Protein AF-A0A392RHJ4-F1 (afdb_monomer)

Mean predicted aligned error: 15.54 Å

Sequence (127 aa):
MDVYSAADRLQILPRGIKFKRNFKAYTDTKKLFSLVQTPPGYHEIKDKLLKLCAVSHEEFDHPNPLWKNKEFFIQLPFKLNEDINPTKATHPGMSPSDYALAKKECNQLLNQGLIEPTKSEWACQAF

Radius of gyration: 26.52 Å; Cα contacts (8 Å, |Δi|>4): 66; chains: 1; bounding box: 57×58×58 Å

Structure (mmCIF, N/CA/C/O backbone):
data_AF-A0A392RHJ4-F1
#
_entry.id   AF-A0A392RHJ4-F1
#
loop_
_atom_site.group_PDB
_atom_site.id
_atom_site.type_symbol
_atom_site.label_atom_id
_atom_site.label_alt_id
_atom_site.label_comp_id
_atom_site.label_asym_id
_atom_site.label_entity_id
_atom_site.label_seq_id
_atom_site.pdbx_PDB_ins_code
_atom_site.Cartn_x
_atom_site.Cartn_y
_atom_site.Cartn_z
_atom_site.occupancy
_atom_site.B_iso_or_equiv
_atom_site.auth_seq_id
_atom_site.auth_comp_id
_atom_site.auth_asym_id
_atom_site.auth_atom_id
_atom_site.pdbx_PDB_model_num
ATOM 1 N N . MET A 1 1 ? -22.233 44.808 -4.970 1.00 56.84 1 MET A N 1
ATOM 2 C CA . MET A 1 1 ? -23.205 44.181 -4.051 1.00 56.84 1 MET A CA 1
ATOM 3 C C . MET A 1 1 ? -22.470 43.028 -3.387 1.00 56.84 1 MET A C 1
ATOM 5 O O . MET A 1 1 ? -21.835 42.279 -4.118 1.00 56.84 1 MET A O 1
ATOM 9 N N . ASP A 1 2 ? -22.432 42.951 -2.057 1.00 70.56 2 ASP A N 1
ATOM 10 C CA . ASP A 1 2 ? -21.705 41.870 -1.374 1.00 70.56 2 ASP A CA 1
ATOM 11 C C . ASP A 1 2 ? -22.416 40.521 -1.589 1.00 70.56 2 ASP A C 1
ATOM 13 O O . ASP A 1 2 ? -23.644 40.471 -1.697 1.00 70.56 2 ASP A O 1
ATOM 17 N N . VAL A 1 3 ? -21.645 39.432 -1.644 1.00 69.06 3 VAL A N 1
ATOM 18 C CA . VAL A 1 3 ? -22.112 38.050 -1.834 1.00 69.06 3 VAL A CA 1
ATOM 19 C C . VAL A 1 3 ? -23.179 37.692 -0.801 1.00 69.06 3 VAL A C 1
ATOM 21 O O . VAL A 1 3 ? -24.153 37.017 -1.129 1.00 69.06 3 VAL A O 1
ATOM 24 N N . TYR A 1 4 ? -23.054 38.214 0.422 1.00 63.72 4 TYR A N 1
ATOM 25 C CA . TYR A 1 4 ? -24.063 38.055 1.466 1.00 63.72 4 TYR A CA 1
ATOM 26 C C . TYR A 1 4 ? -25.430 38.623 1.066 1.00 63.72 4 TYR A C 1
ATOM 28 O O . TYR A 1 4 ? -26.459 37.995 1.293 1.00 63.72 4 TYR A O 1
ATOM 36 N N . SER A 1 5 ? -25.441 39.800 0.438 1.00 67.81 5 SER A N 1
ATOM 37 C CA . SER A 1 5 ? -26.672 40.477 0.012 1.00 67.81 5 SER A CA 1
ATOM 38 C C . SER A 1 5 ? -27.305 39.807 -1.211 1.00 67.81 5 SER A C 1
ATOM 40 O O . SER A 1 5 ? -28.507 39.923 -1.422 1.00 67.81 5 SER A O 1
ATOM 42 N N . ALA A 1 6 ? -26.496 39.110 -2.015 1.00 75.62 6 ALA A N 1
ATOM 43 C CA . ALA A 1 6 ? -26.948 38.366 -3.189 1.00 75.62 6 ALA A CA 1
ATOM 44 C C . ALA A 1 6 ? -27.519 36.977 -2.841 1.00 75.62 6 ALA A C 1
ATOM 46 O O . ALA A 1 6 ? -28.281 36.403 -3.619 1.00 75.62 6 ALA A O 1
ATOM 47 N N . ALA A 1 7 ? -27.149 36.420 -1.687 1.00 70.94 7 ALA A N 1
ATOM 48 C CA . ALA A 1 7 ? -27.560 35.092 -1.261 1.00 70.94 7 ALA A CA 1
ATOM 49 C C . ALA A 1 7 ? -28.879 35.139 -0.476 1.00 70.94 7 ALA A C 1
ATOM 51 O O . ALA A 1 7 ? -28.924 35.378 0.733 1.00 70.94 7 ALA A O 1
ATOM 52 N N . ASP A 1 8 ? -29.972 34.860 -1.182 1.00 71.75 8 ASP A N 1
ATOM 53 C CA . ASP A 1 8 ? -31.307 34.791 -0.598 1.00 71.75 8 ASP A CA 1
ATOM 54 C C . ASP A 1 8 ?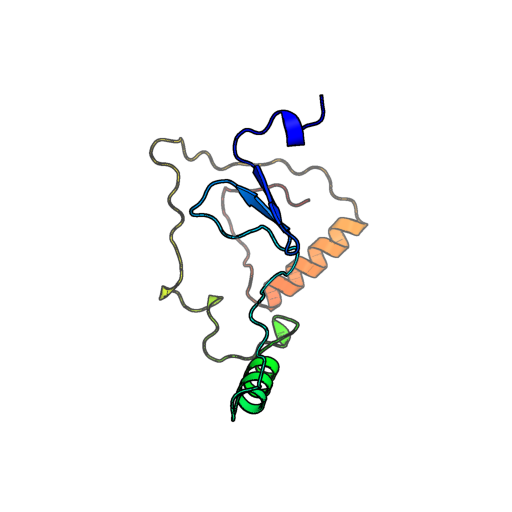 -31.363 33.727 0.523 1.00 71.75 8 ASP A C 1
ATOM 56 O O . ASP A 1 8 ? -30.893 32.600 0.356 1.00 71.75 8 ASP A O 1
ATOM 60 N N . ARG A 1 9 ? -31.984 34.057 1.667 1.00 78.62 9 ARG A N 1
ATOM 61 C CA . ARG A 1 9 ? -32.213 33.153 2.826 1.00 78.62 9 ARG A CA 1
ATOM 62 C C . ARG A 1 9 ? -30.992 32.819 3.701 1.00 78.62 9 ARG A C 1
ATOM 64 O O . ARG A 1 9 ? -31.040 31.820 4.437 1.00 78.62 9 ARG A O 1
ATOM 71 N N . LEU A 1 10 ? -29.939 33.638 3.676 1.00 80.12 10 LEU A N 1
ATOM 72 C CA . LEU A 1 10 ? -28.895 33.622 4.706 1.00 80.12 10 LEU A CA 1
ATOM 73 C C . LEU A 1 10 ? -29.315 34.413 5.955 1.00 80.12 10 LEU A C 1
ATOM 75 O O . LEU A 1 10 ? -29.950 35.459 5.870 1.00 80.12 10 LEU A O 1
ATOM 79 N N . GLN A 1 11 ? -28.960 33.895 7.131 1.00 80.62 11 GLN A N 1
ATOM 80 C CA . GLN A 1 11 ? -29.165 34.535 8.431 1.00 80.62 11 GLN A CA 1
ATOM 81 C C . GLN A 1 11 ? -27.852 34.530 9.215 1.00 80.62 11 GLN A C 1
ATOM 83 O O . GLN A 1 11 ? -27.272 33.466 9.444 1.00 80.62 11 GLN A O 1
ATOM 88 N N . ILE A 1 12 ? -27.401 35.703 9.660 1.00 78.62 12 ILE A N 1
ATOM 89 C CA . ILE A 1 12 ? -26.258 35.833 10.570 1.00 78.62 12 ILE A CA 1
ATOM 90 C C . ILE A 1 12 ? -26.762 35.648 12.004 1.00 78.62 12 ILE A C 1
ATOM 92 O O . ILE A 1 12 ? -27.645 36.372 12.459 1.00 78.62 12 ILE A O 1
ATOM 96 N N . LEU A 1 13 ? -26.209 34.670 12.720 1.00 79.50 13 LEU A N 1
ATOM 97 C CA . LEU A 1 13 ? -26.478 34.422 14.136 1.00 79.50 13 LEU A CA 1
ATOM 98 C C . LEU A 1 13 ? -25.185 34.611 14.948 1.00 79.50 13 LEU A C 1
ATOM 100 O O . LEU A 1 13 ? -24.098 34.419 14.405 1.00 79.50 13 LEU A O 1
ATOM 104 N N . PRO A 1 14 ? -25.263 34.865 16.270 1.00 76.38 14 PRO A N 1
ATOM 105 C CA . PRO A 1 14 ? -24.075 34.982 17.127 1.00 76.38 14 PRO A CA 1
ATOM 106 C C . PRO A 1 14 ? -23.157 33.747 17.120 1.00 76.38 14 PRO A C 1
ATOM 108 O O . PRO A 1 14 ? -21.993 33.834 17.490 1.00 76.38 14 PRO A O 1
ATOM 111 N N . ARG A 1 15 ? -23.684 32.581 16.719 1.00 71.69 15 ARG A N 1
ATOM 112 C CA . ARG A 1 15 ? -22.945 31.313 16.613 1.00 71.69 15 ARG A CA 1
ATOM 113 C C . ARG A 1 15 ? -22.544 30.951 15.177 1.00 71.69 15 ARG A C 1
ATOM 115 O O . ARG A 1 15 ? -22.050 29.852 14.977 1.00 71.69 15 ARG A O 1
ATOM 122 N N . GLY A 1 16 ? -22.771 31.818 14.189 1.00 77.94 16 GLY A N 1
ATOM 123 C CA . GLY A 1 16 ? -22.371 31.589 12.798 1.00 77.94 16 GLY A CA 1
ATOM 124 C C . GLY A 1 16 ? -23.472 31.847 11.769 1.00 77.94 16 GLY A C 1
ATOM 125 O O . GLY A 1 16 ? -24.544 32.358 12.092 1.00 77.94 16 GLY A O 1
ATOM 126 N N . ILE A 1 17 ? -23.211 31.487 10.511 1.00 82.50 17 ILE A N 1
ATOM 127 C CA . ILE A 1 17 ? -24.094 31.788 9.371 1.00 82.50 17 ILE A CA 1
ATOM 128 C C . ILE A 1 17 ? -25.008 30.596 9.083 1.00 82.50 17 ILE A C 1
ATOM 130 O O . ILE A 1 17 ? -24.544 29.469 8.938 1.00 82.50 17 ILE A O 1
ATOM 134 N N . LYS A 1 18 ? -26.316 30.823 8.975 1.00 81.94 18 LYS A N 1
ATOM 135 C CA . LYS A 1 18 ? -27.326 29.792 8.698 1.00 81.94 18 LYS A CA 1
ATOM 136 C C . LYS A 1 18 ? -27.980 30.016 7.332 1.00 81.94 18 LYS A C 1
ATOM 138 O O . LYS A 1 18 ? -28.327 31.142 7.001 1.00 81.94 18 LYS A O 1
ATOM 143 N N . PHE A 1 19 ? -28.223 28.940 6.580 1.00 80.06 19 PHE A N 1
ATOM 144 C CA . PHE A 1 19 ? -28.956 28.968 5.307 1.00 80.06 19 PHE A CA 1
ATOM 145 C C . PHE A 1 19 ? -30.249 28.149 5.403 1.00 80.06 19 PHE A C 1
ATOM 147 O O . PHE A 1 19 ? -30.189 26.940 5.594 1.00 80.06 19 PHE A O 1
ATOM 154 N N . LYS A 1 20 ? -31.423 28.778 5.237 1.00 74.50 20 LYS A N 1
ATOM 155 C CA . LYS A 1 20 ? -32.768 28.168 5.411 1.00 74.50 20 LYS A CA 1
ATOM 156 C C . LYS A 1 20 ? -33.075 27.682 6.844 1.00 74.50 20 LYS A C 1
ATOM 158 O O . LYS A 1 20 ? -32.201 27.365 7.646 1.00 74.50 20 LYS A O 1
ATOM 163 N N . ARG A 1 21 ? -34.370 27.588 7.186 1.00 70.81 21 ARG A N 1
ATOM 164 C CA . ARG A 1 21 ? -34.840 27.250 8.551 1.00 70.81 21 ARG A CA 1
ATOM 165 C C . ARG A 1 21 ? -34.346 25.893 9.072 1.00 70.81 21 ARG A C 1
ATOM 167 O O . ARG A 1 21 ? -34.067 25.800 10.266 1.00 70.81 21 ARG A O 1
ATOM 174 N N . ASN A 1 22 ? -34.189 24.901 8.196 1.00 73.00 22 ASN A N 1
ATOM 175 C CA . ASN A 1 22 ? -33.903 23.512 8.583 1.00 73.00 22 ASN A CA 1
ATOM 176 C C . ASN A 1 22 ? -32.409 23.194 8.754 1.00 73.00 22 ASN A C 1
ATOM 178 O O . ASN A 1 22 ? -32.079 22.108 9.220 1.00 73.00 22 ASN A O 1
ATOM 182 N N . PHE A 1 23 ? -31.502 24.110 8.406 1.00 69.12 23 PHE A N 1
ATOM 183 C CA . PHE A 1 23 ? -30.068 23.886 8.584 1.00 69.12 23 PHE A CA 1
ATOM 184 C C . PHE A 1 23 ? -29.580 24.492 9.901 1.00 69.12 23 PHE A C 1
ATOM 186 O O . PHE A 1 23 ? -30.118 25.484 10.405 1.00 69.12 23 PHE A O 1
ATOM 193 N N . LYS A 1 24 ? -28.547 23.883 10.483 1.00 70.38 24 LYS A N 1
ATOM 194 C CA . LYS A 1 24 ? -27.809 24.474 11.605 1.00 70.38 24 LYS A CA 1
ATOM 195 C C . LYS A 1 24 ? -26.888 25.576 11.073 1.00 70.38 24 LYS A C 1
ATOM 197 O O . LYS A 1 24 ? -26.514 25.554 9.904 1.00 70.38 24 LYS A O 1
ATOM 202 N N . ALA A 1 25 ? -26.557 26.549 11.918 1.00 79.00 25 ALA A N 1
ATOM 203 C CA . ALA A 1 25 ? -25.563 27.556 11.566 1.00 79.00 25 ALA A CA 1
ATOM 204 C C . ALA A 1 25 ? -24.203 26.882 11.331 1.00 79.00 25 ALA A C 1
ATOM 206 O O . ALA A 1 25 ? -23.817 26.001 12.101 1.00 79.00 25 ALA A O 1
ATOM 207 N N . TYR A 1 26 ? -23.502 27.297 10.280 1.00 73.25 26 TYR A N 1
ATOM 208 C CA . TYR A 1 26 ? -22.106 26.963 10.062 1.00 73.25 26 TYR A CA 1
ATOM 209 C C . TYR A 1 26 ? -21.280 27.530 11.216 1.00 73.25 26 TYR A C 1
ATOM 211 O O . TYR A 1 26 ? -21.276 28.738 11.449 1.00 73.25 26 TYR A O 1
ATOM 219 N N . THR A 1 27 ? -20.595 26.647 11.931 1.00 68.00 27 THR A N 1
ATOM 220 C CA . THR A 1 27 ? -19.634 26.973 12.985 1.00 68.00 27 THR A CA 1
ATOM 221 C C . THR A 1 27 ? -18.279 26.432 12.554 1.00 68.00 27 THR A C 1
ATOM 223 O O . THR A 1 27 ? -18.211 25.273 12.150 1.00 68.00 27 THR A O 1
ATOM 226 N N . ASP A 1 28 ? -17.202 27.198 12.724 1.00 66.62 28 ASP A N 1
ATOM 227 C CA . ASP A 1 28 ? -15.825 26.755 12.420 1.00 66.62 28 ASP A CA 1
ATOM 228 C C . ASP A 1 28 ? -15.335 25.601 13.326 1.00 66.62 28 ASP A C 1
ATOM 230 O O . ASP A 1 28 ? -14.259 25.027 13.167 1.00 66.62 28 ASP A O 1
ATOM 234 N N . THR A 1 29 ? -16.150 25.206 14.306 1.00 62.72 29 THR A N 1
ATOM 235 C CA . THR A 1 29 ? -15.861 24.071 15.172 1.00 62.72 29 THR A CA 1
ATOM 236 C C . THR A 1 29 ? -15.963 22.772 14.376 1.00 62.72 29 THR A C 1
ATOM 238 O O . THR A 1 29 ? -17.039 22.187 14.229 1.00 62.72 29 THR A O 1
ATOM 241 N N . LYS A 1 30 ? -14.812 22.275 13.912 1.00 59.81 30 LYS A N 1
ATOM 242 C CA . LYS A 1 30 ? -14.626 20.874 13.528 1.00 59.81 30 LYS A CA 1
ATOM 243 C C . LYS A 1 30 ? -14.977 20.015 14.741 1.00 59.81 30 LYS A C 1
ATOM 245 O O . LYS A 1 30 ? -14.132 19.758 15.592 1.00 59.81 30 LYS A O 1
ATOM 250 N N . LYS A 1 31 ? -16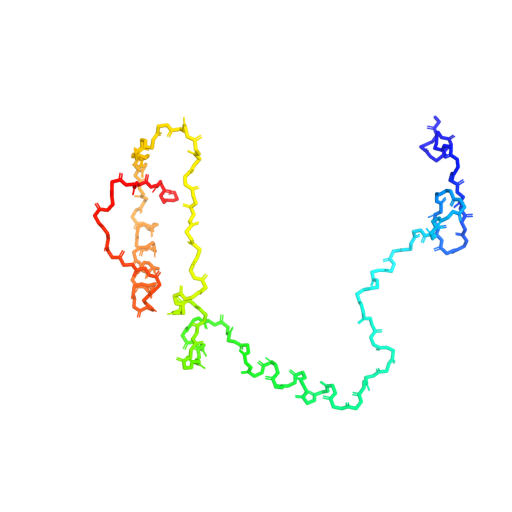.229 19.571 14.859 1.00 55.22 31 LYS A N 1
ATOM 251 C CA . LYS A 1 31 ? -16.613 18.520 15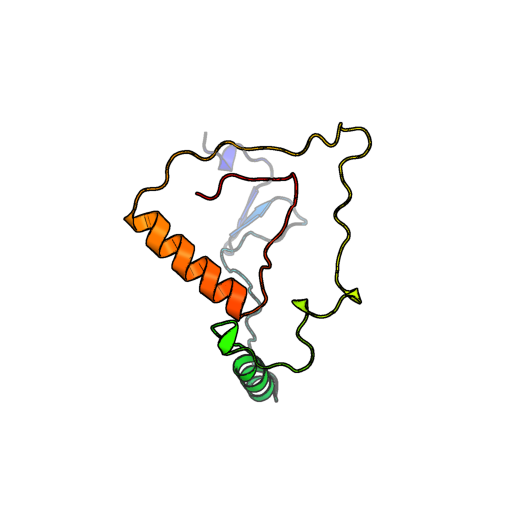.812 1.00 55.22 31 LYS A CA 1
ATOM 252 C C . LYS A 1 31 ? -16.078 17.175 15.317 1.00 55.22 31 LYS A C 1
ATOM 254 O O . LYS A 1 31 ? -16.838 16.260 15.029 1.00 55.22 31 LYS A O 1
ATOM 259 N N . LEU A 1 32 ? -14.757 17.068 15.213 1.00 56.47 32 LEU A N 1
ATOM 260 C CA . LEU A 1 32 ? -14.064 15.795 15.302 1.00 56.47 32 LEU A CA 1
ATOM 261 C C . LEU A 1 32 ? -14.256 15.358 16.749 1.00 56.47 32 LEU A C 1
ATOM 263 O O . LEU A 1 32 ? -13.618 15.919 17.630 1.00 56.47 32 LEU A O 1
ATOM 267 N N . PHE A 1 33 ? -15.258 14.507 16.976 1.00 57.91 33 PHE A N 1
ATOM 268 C CA . PHE A 1 33 ? -15.596 13.808 18.220 1.00 57.91 33 PHE A CA 1
ATOM 269 C C . PHE A 1 33 ? -14.686 14.146 19.414 1.00 57.91 33 PHE A C 1
ATOM 271 O O . PHE A 1 33 ? -13.781 13.394 19.763 1.00 57.91 33 PHE A O 1
ATOM 278 N N . SER A 1 34 ? -14.916 15.302 20.039 1.00 57.53 34 SER A N 1
ATOM 279 C CA . SER A 1 34 ? -14.243 15.648 21.285 1.00 57.53 34 SER A CA 1
ATOM 280 C C . SER A 1 34 ? -14.998 14.935 22.395 1.00 57.53 34 SER A C 1
ATOM 282 O O . SER A 1 34 ? -16.169 15.228 22.652 1.00 57.53 34 SER A O 1
ATOM 284 N N . LEU A 1 35 ? -14.353 13.944 23.003 1.00 65.62 35 LEU A N 1
ATOM 285 C CA . LEU A 1 35 ? -14.859 13.326 24.217 1.00 65.62 35 LEU A CA 1
ATOM 286 C C . LEU A 1 35 ? -14.764 14.376 25.329 1.00 65.62 35 LEU A C 1
ATOM 288 O O . LEU A 1 35 ? -13.672 14.716 25.771 1.00 65.62 35 LEU A O 1
ATOM 292 N N . VAL A 1 36 ? -15.910 14.914 25.756 1.00 71.50 36 VAL A N 1
ATOM 293 C CA . VAL A 1 36 ? -15.987 15.870 26.881 1.00 71.50 36 VAL A CA 1
ATOM 294 C C . VAL A 1 36 ? -15.510 15.205 28.176 1.00 71.50 36 VAL A C 1
ATOM 296 O O . VAL A 1 36 ? -14.946 15.860 29.046 1.00 71.50 36 VAL A O 1
ATOM 299 N N . GLN A 1 37 ? -15.716 13.891 28.283 1.00 74.25 37 GLN A N 1
ATOM 300 C CA . GLN A 1 37 ? -15.180 13.041 29.334 1.00 74.25 37 GLN A CA 1
ATOM 301 C C . GLN A 1 37 ? -14.703 11.737 28.706 1.00 74.25 37 GLN A C 1
ATOM 303 O O . GLN A 1 37 ? -15.407 11.133 27.893 1.00 74.25 37 GLN A O 1
ATOM 308 N N . THR A 1 38 ? -13.498 11.324 29.077 1.00 79.00 38 THR A N 1
ATOM 309 C CA . THR A 1 38 ? -12.903 10.063 28.651 1.00 79.00 38 THR A CA 1
ATOM 310 C C . THR A 1 38 ? -13.649 8.901 29.316 1.00 79.00 38 THR A C 1
ATOM 312 O O . THR A 1 38 ? -13.640 8.825 30.546 1.00 79.00 38 THR A O 1
ATOM 315 N N . PRO A 1 39 ? -14.295 7.996 28.555 1.00 84.12 39 PRO A N 1
ATOM 316 C CA . PRO A 1 39 ? -14.951 6.832 29.138 1.00 84.12 39 PRO A CA 1
ATOM 317 C C . PRO A 1 39 ? -13.954 5.969 29.928 1.00 84.12 39 PRO A C 1
ATOM 319 O O . PRO A 1 39 ? -12.792 5.859 29.515 1.00 84.12 39 PRO A O 1
ATOM 322 N N . PRO A 1 40 ? -14.383 5.308 31.019 1.00 86.12 40 PRO A N 1
ATOM 323 C CA . PRO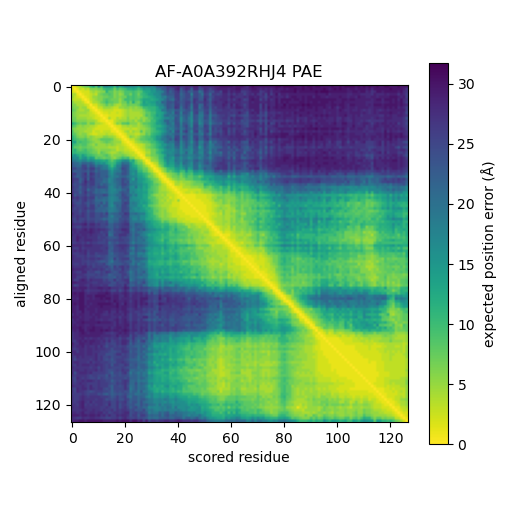 A 1 40 ? -13.570 4.292 31.679 1.00 86.12 40 PRO A CA 1
ATOM 324 C C . PRO A 1 40 ? -13.082 3.247 30.662 1.00 86.12 40 PRO A C 1
ATOM 326 O O . PRO A 1 40 ? -13.857 2.788 29.825 1.00 86.12 40 PRO A O 1
ATOM 329 N N . GLY A 1 41 ? -11.790 2.911 30.690 1.00 86.50 41 GLY A N 1
ATOM 330 C CA . GLY A 1 41 ? -11.168 1.969 29.747 1.00 86.50 41 GLY A CA 1
ATOM 331 C C . GLY A 1 41 ? -10.725 2.564 28.400 1.00 86.50 41 GLY A C 1
ATOM 332 O O . GLY A 1 41 ? -10.050 1.886 27.629 1.00 86.50 41 GLY A O 1
ATOM 333 N N . TYR A 1 42 ? -11.013 3.837 28.102 1.00 88.19 42 TYR A N 1
ATOM 334 C CA . TYR A 1 42 ? -10.548 4.465 26.854 1.00 88.19 42 TYR A CA 1
ATOM 335 C C . TYR A 1 42 ? -9.021 4.490 26.738 1.00 88.19 42 TYR A C 1
ATOM 337 O O . TYR A 1 42 ? -8.487 4.187 25.675 1.00 88.19 42 TYR A O 1
ATOM 345 N N . HIS A 1 43 ? -8.312 4.835 27.819 1.00 88.12 43 HIS A N 1
ATOM 346 C CA . HIS A 1 43 ? -6.847 4.862 27.814 1.00 88.12 43 HIS A CA 1
ATOM 347 C C . HIS A 1 43 ? -6.260 3.473 27.547 1.00 88.12 43 HIS A C 1
ATOM 349 O O . HIS A 1 43 ? -5.357 3.343 26.733 1.00 88.12 43 HIS A O 1
ATOM 355 N N . GLU A 1 44 ? -6.850 2.427 28.124 1.00 92.69 44 GLU A N 1
ATOM 356 C CA . GLU A 1 44 ? -6.430 1.043 27.894 1.00 92.69 44 GLU A CA 1
ATOM 357 C C . GLU A 1 44 ? -6.631 0.617 26.436 1.00 92.69 44 GLU A C 1
ATOM 359 O O . GLU A 1 44 ? -5.767 -0.035 25.852 1.00 92.69 44 GLU A O 1
ATOM 364 N N . ILE A 1 45 ? -7.763 0.993 25.828 1.00 88.50 45 ILE A N 1
ATOM 365 C CA . ILE A 1 45 ? 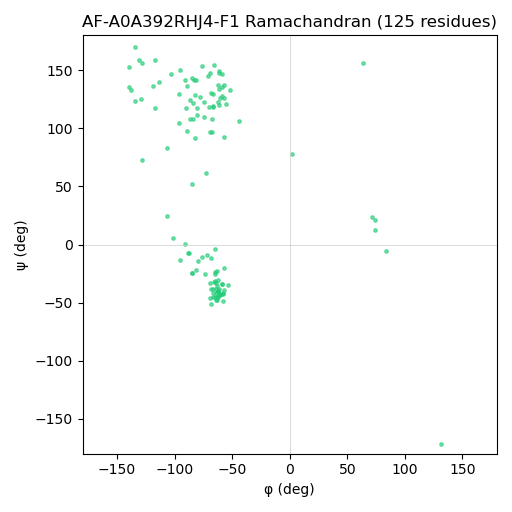-8.039 0.724 24.411 1.00 88.50 45 ILE A CA 1
ATOM 366 C C . ILE A 1 45 ? -7.071 1.512 23.528 1.00 88.50 45 ILE A C 1
ATOM 368 O O . ILE A 1 45 ? -6.497 0.950 22.599 1.00 88.50 45 ILE A O 1
ATOM 372 N N . LYS A 1 46 ? -6.856 2.796 23.831 1.00 88.50 46 LYS A N 1
ATOM 373 C CA . LYS A 1 46 ? -5.916 3.654 23.108 1.00 88.50 46 LYS A CA 1
ATOM 374 C C . LYS A 1 46 ? -4.509 3.061 23.137 1.00 88.50 46 LYS A C 1
ATOM 376 O O . LYS A 1 46 ? -3.892 2.934 22.085 1.00 88.50 46 LYS A O 1
ATOM 381 N N . ASP A 1 47 ? -4.031 2.652 24.305 1.00 90.38 47 ASP A N 1
ATOM 382 C CA . ASP A 1 47 ? -2.695 2.082 24.464 1.00 90.38 47 ASP A CA 1
ATOM 383 C C . ASP A 1 47 ? -2.566 0.736 23.744 1.00 90.38 47 ASP A C 1
ATOM 385 O O . ASP A 1 47 ? -1.539 0.466 23.124 1.00 90.38 47 ASP A O 1
ATOM 389 N N . LYS A 1 48 ? -3.614 -0.100 23.762 1.00 88.38 48 LYS A N 1
ATOM 390 C CA . LYS A 1 48 ? -3.653 -1.341 22.970 1.00 88.38 48 LYS A CA 1
ATOM 391 C C . LYS A 1 48 ? -3.578 -1.058 21.469 1.00 88.38 48 LYS A C 1
ATOM 393 O O . LYS A 1 48 ? -2.804 -1.712 20.785 1.00 88.38 48 LYS A O 1
ATOM 398 N N . LEU A 1 49 ? -4.336 -0.086 20.962 1.00 84.75 49 LEU A N 1
ATOM 399 C CA . LEU A 1 49 ? -4.327 0.276 19.540 1.00 84.75 49 LEU A CA 1
ATOM 400 C C . LEU A 1 49 ? -2.987 0.877 19.105 1.00 84.75 49 LEU A C 1
ATOM 402 O O . LEU A 1 49 ? -2.476 0.521 18.048 1.00 84.75 49 LEU A O 1
ATOM 406 N N . LEU A 1 50 ? -2.394 1.745 19.927 1.00 85.56 50 LEU A N 1
ATOM 407 C CA . LEU A 1 50 ? -1.086 2.335 19.640 1.00 85.56 50 LEU A CA 1
ATOM 408 C C . LEU A 1 50 ? 0.025 1.282 19.591 1.00 85.56 50 LEU A C 1
ATOM 410 O O . LEU A 1 50 ? 0.900 1.382 18.742 1.00 85.56 50 LEU A O 1
ATOM 414 N N . LYS A 1 51 ? -0.034 0.243 20.435 1.00 83.38 51 LYS A N 1
ATOM 415 C CA . LYS A 1 51 ? 0.914 -0.886 20.385 1.00 83.38 51 LYS A CA 1
ATOM 416 C C . LYS A 1 51 ? 0.824 -1.711 19.100 1.00 83.38 51 LYS A C 1
ATOM 418 O O . LYS A 1 51 ? 1.785 -2.386 18.762 1.00 83.38 51 LYS A O 1
ATOM 423 N N . LEU A 1 52 ? -0.320 -1.686 18.416 1.00 79.00 52 LEU A N 1
ATOM 424 C CA . LEU A 1 52 ? -0.529 -2.390 17.147 1.00 79.00 52 LEU A CA 1
ATOM 425 C C . LEU A 1 52 ? -0.133 -1.546 15.925 1.00 79.00 52 LEU A C 1
ATOM 427 O O . LEU A 1 52 ? -0.159 -2.048 14.804 1.00 79.00 52 LEU A O 1
ATOM 431 N N . CYS A 1 53 ? 0.192 -0.264 16.113 1.00 80.44 53 CYS A N 1
ATOM 432 C CA . CYS A 1 53 ? 0.592 0.617 15.023 1.00 80.44 53 CYS A CA 1
ATOM 433 C C . CYS A 1 53 ? 2.086 0.436 14.741 1.00 80.44 53 CYS A C 1
ATOM 435 O O . CYS A 1 53 ? 2.920 0.893 15.518 1.00 80.44 53 CYS A O 1
ATOM 437 N N . ALA A 1 54 ? 2.414 -0.204 13.622 1.00 81.81 54 ALA A N 1
ATOM 438 C CA . ALA A 1 54 ? 3.782 -0.275 13.118 1.00 81.81 54 ALA A CA 1
ATOM 439 C C . ALA A 1 54 ? 4.112 0.963 12.273 1.00 81.81 54 ALA A C 1
ATOM 441 O O . ALA A 1 54 ? 3.248 1.460 11.543 1.00 81.81 54 ALA A O 1
ATOM 442 N N . VAL A 1 55 ? 5.349 1.459 12.360 1.00 81.56 55 VAL A N 1
ATOM 443 C CA . VAL A 1 55 ? 5.800 2.608 11.555 1.00 81.56 55 VAL A CA 1
ATOM 444 C C . VAL A 1 55 ? 6.284 2.153 10.175 1.00 81.56 55 VAL A C 1
ATOM 446 O O . VAL A 1 55 ? 6.209 2.919 9.214 1.00 81.56 55 VAL A O 1
ATOM 449 N N . SER A 1 56 ? 6.712 0.893 10.046 1.00 78.38 56 SER A N 1
ATOM 450 C CA . SER A 1 56 ? 7.103 0.275 8.778 1.00 78.38 56 SER A CA 1
ATOM 451 C C . SER A 1 56 ? 6.521 -1.130 8.602 1.00 78.38 56 SER A C 1
ATOM 453 O O . SER A 1 56 ? 5.959 -1.721 9.524 1.00 78.38 56 SER A O 1
ATOM 455 N N . HIS A 1 57 ? 6.666 -1.678 7.393 1.00 76.44 57 HIS A N 1
ATOM 456 C CA . HIS A 1 57 ? 6.283 -3.059 7.107 1.00 76.44 57 HIS A CA 1
ATOM 457 C C . HIS A 1 57 ? 7.148 -4.071 7.870 1.00 76.44 57 HIS A C 1
ATOM 459 O O . HIS A 1 57 ? 6.646 -5.126 8.239 1.00 76.44 57 HIS A O 1
ATOM 465 N N . GLU A 1 58 ? 8.427 -3.758 8.125 1.00 78.50 58 GLU A N 1
ATOM 466 C CA . GLU A 1 58 ? 9.310 -4.640 8.902 1.00 78.50 58 GLU A CA 1
ATOM 467 C C . GLU A 1 58 ? 8.918 -4.704 10.381 1.00 78.50 58 GLU A C 1
ATOM 469 O O . GLU A 1 58 ? 9.084 -5.741 11.016 1.00 78.50 58 GLU A O 1
ATOM 474 N N . GLU A 1 59 ? 8.395 -3.605 10.927 1.00 82.88 59 GLU A N 1
ATOM 475 C CA . GLU A 1 59 ? 7.924 -3.533 12.313 1.00 82.88 59 GLU A CA 1
ATOM 476 C C . GLU A 1 59 ? 6.528 -4.145 12.500 1.00 82.88 59 GLU A C 1
ATOM 478 O O . GLU A 1 59 ? 6.105 -4.394 13.631 1.00 82.88 59 GLU A O 1
ATOM 483 N N . PHE A 1 60 ? 5.794 -4.384 11.408 1.00 81.69 60 PHE A N 1
ATOM 484 C CA . PHE A 1 60 ? 4.466 -4.981 11.465 1.00 81.69 60 PHE A CA 1
ATOM 485 C C . PHE A 1 60 ? 4.553 -6.506 11.562 1.00 81.69 60 PHE A C 1
ATOM 487 O O . PHE A 1 60 ? 4.554 -7.220 10.558 1.00 81.69 60 PHE A O 1
ATOM 494 N N . ASP A 1 61 ? 4.566 -7.009 12.793 1.00 76.69 61 ASP A N 1
ATOM 495 C CA . ASP A 1 61 ? 4.481 -8.439 13.073 1.00 76.69 61 ASP A CA 1
ATOM 496 C C . ASP A 1 61 ? 3.032 -8.850 13.379 1.00 76.69 61 ASP A C 1
ATOM 498 O O . ASP A 1 61 ? 2.481 -8.566 14.446 1.00 76.69 61 ASP A O 1
ATOM 502 N N . HIS A 1 62 ? 2.379 -9.500 12.414 1.00 79.69 62 HIS A N 1
ATOM 503 C CA . HIS A 1 62 ? 1.055 -10.091 12.595 1.00 79.69 62 HIS A CA 1
ATOM 504 C C . HIS A 1 62 ? 0.996 -11.451 11.888 1.00 79.69 62 HIS A C 1
ATOM 506 O O . HIS A 1 62 ? 1.410 -11.544 10.730 1.00 79.69 62 HIS A O 1
ATOM 512 N N . PRO A 1 63 ? 0.428 -12.504 12.512 1.00 81.38 63 PRO A N 1
ATOM 513 C CA . PRO A 1 63 ? 0.409 -13.848 11.927 1.00 81.38 63 PRO A CA 1
ATOM 514 C C . PRO A 1 63 ? -0.414 -13.923 10.634 1.00 81.38 63 PRO A C 1
ATOM 516 O O . PRO A 1 63 ? -0.092 -14.691 9.733 1.00 81.38 63 PRO A O 1
ATOM 519 N N . ASN A 1 64 ? -1.461 -13.098 10.528 1.00 80.19 64 ASN A N 1
ATOM 520 C CA . ASN A 1 64 ? -2.383 -13.063 9.390 1.00 80.19 64 ASN A CA 1
ATOM 521 C C . ASN A 1 64 ? -2.532 -11.628 8.869 1.00 80.19 64 ASN A C 1
ATOM 523 O O . ASN A 1 64 ? -3.534 -10.975 9.168 1.00 80.19 64 ASN A O 1
ATOM 527 N N . PRO A 1 65 ? -1.525 -11.062 8.191 1.00 80.75 65 PRO A N 1
ATOM 528 C CA . PRO A 1 65 ? -1.641 -9.712 7.666 1.00 80.75 65 PRO A CA 1
ATOM 529 C C . PRO A 1 65 ? -2.628 -9.691 6.491 1.00 80.75 65 PRO A C 1
ATOM 531 O O . PRO A 1 65 ? -2.696 -10.638 5.703 1.00 80.75 65 PRO A O 1
ATOM 534 N N . LEU A 1 66 ? -3.381 -8.596 6.352 1.00 82.38 66 LEU A N 1
ATOM 535 C CA . LEU A 1 66 ? -4.471 -8.494 5.374 1.00 82.38 66 LEU A CA 1
ATOM 536 C C . LEU A 1 66 ? -3.996 -8.751 3.933 1.00 82.38 66 LEU A C 1
ATOM 538 O O . LEU A 1 66 ? -4.665 -9.454 3.185 1.00 82.38 66 LEU A O 1
ATOM 542 N N . TRP A 1 67 ? -2.807 -8.259 3.568 1.00 81.88 67 TRP A N 1
ATOM 543 C CA . TRP A 1 67 ? -2.224 -8.423 2.228 1.00 81.88 67 TRP A CA 1
ATOM 544 C C . TRP A 1 67 ? -1.806 -9.860 1.884 1.00 81.88 67 TRP A C 1
ATOM 546 O O . TRP A 1 67 ? -1.532 -10.143 0.722 1.00 81.88 67 TRP A O 1
ATOM 556 N N . LYS A 1 68 ? -1.769 -10.785 2.854 1.00 82.69 68 LYS A N 1
ATOM 557 C CA . LYS A 1 68 ? -1.558 -12.220 2.593 1.00 82.69 68 LYS A CA 1
ATOM 558 C C . LYS A 1 68 ? -2.870 -13.003 2.496 1.00 82.69 68 LYS A C 1
ATOM 560 O O . LYS A 1 68 ? -2.854 -14.151 2.050 1.00 82.69 68 LYS A O 1
ATOM 56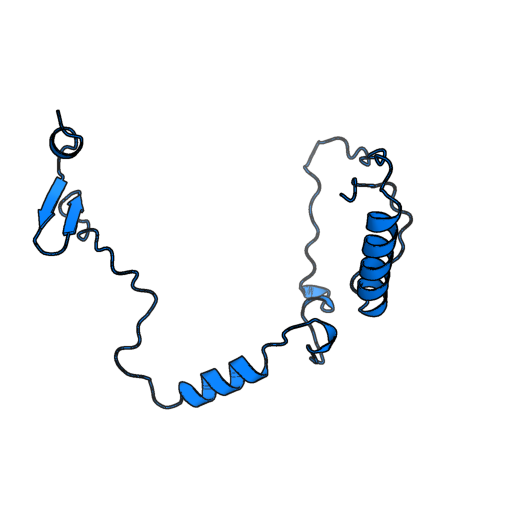5 N N . ASN A 1 69 ? -4.000 -12.420 2.904 1.00 87.06 69 ASN A N 1
ATOM 566 C CA . ASN A 1 69 ? -5.284 -13.106 2.875 1.00 87.06 69 ASN A CA 1
ATOM 567 C C . ASN A 1 69 ? -5.962 -12.958 1.501 1.00 87.06 69 ASN A C 1
ATOM 569 O O . ASN A 1 69 ? -6.497 -11.904 1.156 1.00 87.06 69 ASN A O 1
ATOM 573 N N . LYS A 1 70 ? -5.989 -14.065 0.753 1.00 87.38 70 LYS A N 1
ATOM 574 C CA . LYS A 1 70 ? -6.587 -14.157 -0.585 1.00 87.38 70 LYS A CA 1
ATOM 575 C C . LYS A 1 70 ? -8.096 -13.901 -0.607 1.00 87.38 70 LYS A C 1
ATOM 577 O O . LYS A 1 70 ? -8.606 -13.512 -1.649 1.00 87.38 70 LYS A O 1
ATOM 582 N N . GLU A 1 71 ? -8.809 -14.083 0.504 1.00 88.81 71 GLU A N 1
ATOM 583 C CA . GLU A 1 71 ? -10.252 -13.796 0.583 1.00 88.81 71 GLU A CA 1
ATOM 584 C C . GLU A 1 71 ? -10.560 -12.304 0.411 1.00 88.81 71 GLU A C 1
ATOM 586 O O . GLU A 1 71 ? -11.644 -11.941 -0.036 1.00 88.81 71 GLU A O 1
ATOM 591 N N . PHE A 1 72 ? -9.594 -11.436 0.729 1.00 85.81 72 PHE A N 1
ATOM 592 C CA . PHE A 1 72 ? -9.709 -9.990 0.543 1.00 85.81 72 PHE A CA 1
ATOM 593 C C . PHE A 1 72 ? -9.187 -9.515 -0.816 1.00 85.81 72 PHE A C 1
ATOM 595 O O . PHE A 1 72 ? -9.207 -8.314 -1.092 1.00 85.81 72 PHE A O 1
ATOM 602 N N . PHE A 1 73 ? -8.703 -10.418 -1.674 1.00 87.19 73 PHE A N 1
ATOM 603 C CA . PHE A 1 73 ? -8.203 -10.028 -2.985 1.00 87.19 73 PHE A CA 1
ATOM 604 C C . PHE A 1 73 ? -9.388 -9.697 -3.885 1.00 87.19 73 PHE A C 1
ATOM 606 O O . PHE A 1 73 ? -10.267 -10.523 -4.122 1.00 87.19 73 PHE A O 1
ATOM 613 N N . ILE A 1 74 ? -9.393 -8.477 -4.411 1.00 84.19 74 ILE A N 1
ATOM 614 C CA . ILE A 1 74 ? -10.369 -8.067 -5.412 1.00 84.19 74 ILE A CA 1
ATOM 615 C C . ILE A 1 74 ? -9.835 -8.395 -6.803 1.00 84.19 74 ILE A C 1
ATOM 617 O O . ILE A 1 74 ? -8.672 -8.147 -7.118 1.00 84.19 74 ILE A O 1
ATOM 621 N N . GLN A 1 75 ? -10.699 -8.932 -7.657 1.00 82.81 75 GLN A N 1
ATOM 622 C CA . GLN A 1 75 ? -10.428 -8.954 -9.087 1.00 82.81 75 GLN A CA 1
ATOM 623 C C . GLN A 1 75 ? -10.783 -7.578 -9.627 1.00 82.81 75 GLN A C 1
ATOM 625 O O . GLN A 1 75 ? -11.934 -7.158 -9.529 1.00 82.81 75 GLN A O 1
ATOM 630 N N . LEU A 1 76 ? -9.798 -6.863 -10.163 1.00 78.94 76 LEU A N 1
ATOM 631 C CA . LEU A 1 76 ? -10.055 -5.619 -10.876 1.00 78.94 76 LEU A CA 1
ATOM 632 C C . LEU A 1 76 ? -10.657 -5.985 -12.241 1.00 78.94 76 LEU A C 1
ATOM 634 O O . LEU A 1 76 ? -9.941 -6.559 -13.065 1.00 78.94 76 LEU A O 1
ATOM 638 N N . PRO A 1 77 ? -11.954 -5.718 -12.497 1.00 76.69 77 PRO A N 1
ATOM 639 C CA . PRO A 1 77 ? -12.510 -5.975 -13.812 1.00 76.69 77 PRO A CA 1
ATOM 640 C C . PRO A 1 77 ? -11.890 -4.986 -14.799 1.00 76.69 77 PRO A C 1
ATOM 642 O O . PRO A 1 77 ? -11.887 -3.775 -14.564 1.00 76.69 77 PRO A O 1
ATOM 645 N N . PHE A 1 78 ? -11.390 -5.489 -15.926 1.00 72.25 78 PHE A N 1
ATOM 646 C CA . PHE A 1 78 ? -11.145 -4.623 -17.073 1.00 72.25 78 PHE A CA 1
ATOM 647 C C . PHE A 1 78 ? -12.476 -4.016 -17.518 1.00 72.25 78 PHE A C 1
ATOM 649 O O . PHE A 1 78 ? -13.540 -4.622 -17.349 1.00 72.25 78 PHE A O 1
ATOM 656 N N . LYS A 1 79 ? -12.431 -2.805 -18.075 1.00 69.75 79 LYS A N 1
ATOM 657 C CA . LYS A 1 79 ? -13.633 -2.196 -18.637 1.00 69.75 79 LYS A CA 1
ATOM 658 C C . LYS A 1 79 ? -14.221 -3.127 -19.696 1.00 69.75 79 LYS A C 1
ATOM 660 O O . LYS A 1 79 ? -13.538 -3.547 -20.627 1.00 69.75 79 LYS A O 1
ATOM 665 N N . LEU A 1 80 ? -15.500 -3.442 -19.532 1.00 53.50 80 LEU A N 1
ATOM 666 C CA . LEU A 1 80 ? -16.248 -4.263 -20.471 1.00 53.50 80 LEU A CA 1
ATOM 667 C C . LEU A 1 80 ? -16.263 -3.564 -21.843 1.00 53.50 80 LEU A C 1
ATOM 669 O O . LEU A 1 80 ? -16.688 -2.413 -21.929 1.00 53.50 80 LEU A O 1
ATOM 673 N N . ASN A 1 81 ? -15.843 -4.270 -22.896 1.00 57.53 81 ASN A N 1
ATOM 674 C CA . ASN A 1 81 ? -15.808 -3.810 -24.296 1.00 57.53 81 ASN A CA 1
ATOM 675 C C . ASN A 1 81 ? -14.703 -2.806 -24.682 1.00 57.53 81 ASN A C 1
ATOM 677 O O . ASN A 1 81 ? -14.770 -2.248 -25.776 1.00 57.53 81 ASN A O 1
ATOM 681 N N . GLU A 1 82 ? -13.687 -2.577 -23.847 1.00 65.50 82 GLU A N 1
ATOM 682 C CA . GLU A 1 82 ? -12.446 -1.938 -24.311 1.00 65.50 82 GLU A CA 1
ATOM 683 C C . GLU A 1 82 ? -11.449 -3.011 -24.763 1.00 65.50 82 GLU A C 1
ATOM 685 O O . GLU A 1 82 ? -11.362 -4.081 -24.161 1.00 65.50 82 GLU A O 1
ATOM 690 N N . ASP A 1 83 ? -10.717 -2.734 -25.842 1.00 64.75 83 ASP A N 1
ATOM 691 C CA . ASP A 1 83 ? -9.642 -3.609 -26.297 1.00 64.75 83 ASP A CA 1
ATOM 692 C C . ASP A 1 83 ? -8.521 -3.602 -25.250 1.00 64.75 83 ASP A C 1
ATOM 694 O O . ASP A 1 83 ? -7.946 -2.555 -24.936 1.00 64.75 83 ASP A O 1
ATOM 698 N N . ILE A 1 84 ? -8.228 -4.769 -24.678 1.00 66.94 84 ILE A N 1
ATOM 699 C CA . ILE A 1 84 ? -7.274 -4.949 -23.575 1.00 66.94 84 ILE A CA 1
ATOM 700 C C . ILE A 1 84 ? -5.854 -5.080 -24.168 1.00 66.94 84 ILE A C 1
ATOM 702 O O . ILE A 1 84 ? -5.108 -6.016 -23.903 1.00 66.94 84 ILE A O 1
ATOM 706 N N . ASN A 1 85 ? -5.505 -4.104 -25.007 1.00 69.44 85 ASN A N 1
ATOM 707 C CA . ASN A 1 85 ? -4.160 -3.685 -25.391 1.00 69.44 85 ASN A CA 1
ATOM 708 C C . ASN A 1 85 ? -3.205 -3.589 -24.187 1.00 69.44 85 ASN A C 1
ATOM 710 O O . ASN A 1 85 ? -3.373 -2.604 -23.467 1.00 69.44 85 ASN A O 1
ATOM 714 N N . PRO A 1 86 ? -2.214 -4.476 -23.920 1.00 68.75 86 PRO A N 1
ATOM 715 C CA . PRO A 1 86 ? -1.226 -4.180 -22.893 1.00 68.75 86 PRO A CA 1
ATOM 716 C C . PRO A 1 86 ? -0.554 -2.843 -23.190 1.00 68.75 86 PRO A C 1
ATOM 718 O O . PRO A 1 86 ? 0.045 -2.654 -24.252 1.00 68.75 86 PRO A O 1
ATOM 721 N N . THR A 1 87 ? -0.653 -1.901 -22.255 1.00 73.06 87 THR A N 1
ATOM 722 C CA . THR A 1 87 ? 0.102 -0.656 -22.359 1.00 73.06 87 THR A CA 1
ATOM 723 C C . THR A 1 87 ? 1.581 -0.996 -22.221 1.00 73.06 87 THR A C 1
ATOM 725 O O . THR A 1 87 ? 2.012 -1.503 -21.186 1.00 73.06 87 THR A O 1
ATOM 728 N N . LYS A 1 88 ? 2.358 -0.713 -23.270 1.00 72.75 88 LYS A N 1
ATOM 729 C CA . LYS A 1 88 ? 3.823 -0.779 -23.261 1.00 72.75 88 LYS A CA 1
ATOM 730 C C . LYS A 1 88 ? 4.367 0.641 -23.264 1.00 72.75 88 LYS A C 1
ATOM 732 O O . LYS A 1 88 ? 4.666 1.201 -24.317 1.00 72.75 88 LYS A O 1
ATOM 737 N N . ALA A 1 89 ? 4.436 1.254 -22.086 1.00 71.69 89 ALA A N 1
ATOM 738 C CA . ALA A 1 89 ? 5.093 2.546 -21.958 1.00 71.69 89 ALA A CA 1
ATOM 739 C C . ALA A 1 89 ? 6.597 2.377 -22.232 1.00 71.69 89 ALA A C 1
ATOM 741 O O . ALA A 1 89 ? 7.245 1.492 -21.677 1.00 71.69 89 ALA A O 1
ATOM 742 N N . THR A 1 90 ? 7.154 3.215 -23.107 1.00 68.94 90 THR A N 1
ATOM 743 C CA . THR A 1 90 ? 8.610 3.285 -23.292 1.00 68.94 90 THR A CA 1
ATOM 744 C C . THR A 1 90 ? 9.177 4.172 -22.191 1.00 68.94 90 THR A C 1
ATOM 746 O O . THR A 1 90 ? 8.677 5.275 -21.981 1.00 68.94 90 THR A O 1
ATOM 749 N N . HIS A 1 91 ? 10.188 3.698 -21.467 1.00 66.75 91 HIS A N 1
ATOM 750 C CA . HIS A 1 91 ? 10.739 4.438 -20.335 1.00 66.75 91 HIS A CA 1
ATOM 751 C C . HIS A 1 91 ? 11.657 5.570 -20.821 1.00 66.75 91 HIS A C 1
ATOM 753 O O . HIS A 1 91 ? 12.590 5.291 -21.583 1.00 66.75 91 HIS A O 1
ATOM 759 N N . PRO A 1 92 ? 11.455 6.829 -20.388 1.00 73.06 92 PRO A N 1
ATOM 760 C CA . PRO A 1 92 ? 12.510 7.824 -20.493 1.00 73.06 92 PRO A CA 1
ATOM 761 C C . PRO A 1 92 ? 13.714 7.355 -19.667 1.00 73.06 92 PRO A C 1
ATOM 763 O O . PRO A 1 92 ? 13.570 6.654 -18.665 1.00 73.06 92 PRO A O 1
ATOM 766 N N . GLY A 1 93 ? 14.920 7.694 -20.121 1.00 77.38 93 GLY A N 1
ATOM 767 C CA . GLY A 1 93 ? 16.138 7.316 -19.412 1.00 77.38 93 GLY A CA 1
ATOM 768 C C . GLY A 1 93 ? 16.133 7.868 -17.986 1.00 77.38 93 GLY A C 1
ATOM 769 O O . GLY A 1 93 ? 15.946 9.064 -17.784 1.00 77.38 93 GLY A O 1
ATOM 770 N N . MET A 1 94 ? 16.359 6.993 -17.009 1.00 85.81 94 MET A N 1
ATOM 771 C CA . MET A 1 94 ? 16.521 7.363 -15.606 1.00 85.81 94 MET A CA 1
ATOM 772 C C . MET A 1 94 ? 17.968 7.804 -15.354 1.00 85.81 94 MET A C 1
ATOM 774 O O . MET A 1 94 ? 18.904 7.219 -15.909 1.00 85.81 94 MET A O 1
ATOM 778 N N . SER A 1 95 ? 18.175 8.828 -14.522 1.00 90.50 95 SER A N 1
ATOM 779 C CA . SER A 1 95 ? 19.532 9.240 -14.151 1.00 90.50 95 SER A CA 1
ATOM 780 C C . SER A 1 95 ? 20.234 8.136 -13.334 1.00 90.50 95 SER A C 1
ATOM 782 O O . SER A 1 95 ? 19.563 7.343 -12.667 1.00 90.50 95 SER A O 1
ATOM 784 N N . PRO A 1 96 ? 21.580 8.059 -13.327 1.00 91.50 96 PRO A N 1
ATOM 785 C CA . PRO A 1 96 ? 22.286 7.047 -12.539 1.00 91.50 96 PRO A CA 1
ATOM 786 C C . PRO A 1 96 ? 21.985 7.105 -11.033 1.00 91.50 96 PRO A C 1
ATOM 788 O O . PRO A 1 96 ? 21.945 6.062 -10.379 1.00 91.50 96 PRO A O 1
ATOM 791 N N . SER A 1 97 ? 21.766 8.305 -10.482 1.00 92.38 97 SER A N 1
ATOM 792 C CA . SER A 1 97 ? 21.407 8.494 -9.072 1.00 92.38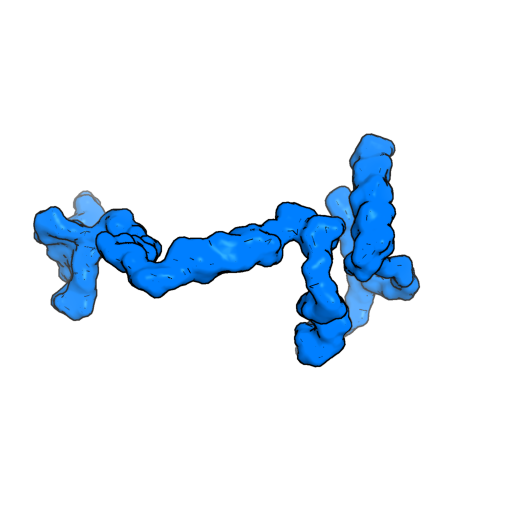 97 SER A CA 1
ATOM 793 C C . SER A 1 97 ? 20.006 7.975 -8.768 1.00 92.38 97 SER A C 1
ATOM 795 O O . SER A 1 97 ? 19.831 7.233 -7.801 1.00 92.38 97 SER A O 1
ATOM 797 N N . ASP A 1 98 ? 19.034 8.301 -9.620 1.00 89.88 98 ASP A N 1
ATOM 798 C CA . ASP A 1 98 ? 17.647 7.872 -9.428 1.00 89.88 98 ASP A CA 1
ATOM 799 C C . ASP A 1 98 ? 17.527 6.360 -9.613 1.00 89.88 98 ASP A C 1
ATOM 801 O O . ASP A 1 98 ? 16.864 5.686 -8.829 1.00 89.88 98 ASP A O 1
ATOM 805 N N . TYR A 1 99 ? 18.269 5.797 -10.570 1.00 89.69 99 TYR A N 1
ATOM 806 C CA . TYR A 1 99 ? 18.333 4.354 -10.780 1.00 89.69 99 TYR A CA 1
ATOM 807 C C . TYR A 1 99 ? 18.882 3.613 -9.561 1.00 89.69 99 TYR A C 1
ATOM 809 O O . TYR A 1 99 ? 18.341 2.579 -9.165 1.00 89.69 99 TYR A O 1
ATOM 817 N 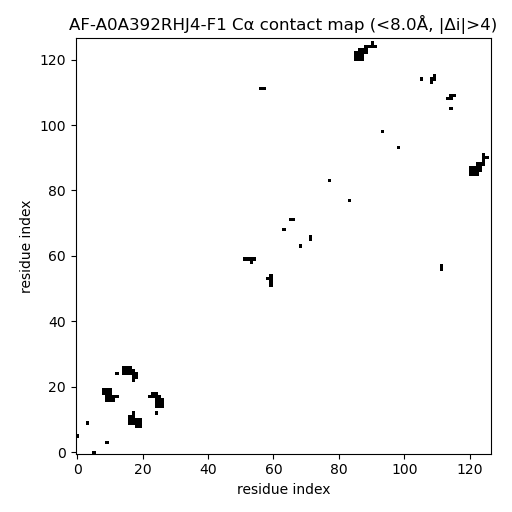N . ALA A 1 100 ? 19.941 4.133 -8.935 1.00 93.00 100 ALA A N 1
ATOM 818 C CA . ALA A 1 100 ? 20.490 3.532 -7.725 1.00 93.00 100 ALA A CA 1
ATOM 819 C C . ALA A 1 100 ? 19.473 3.543 -6.569 1.00 93.00 100 ALA A C 1
ATOM 821 O O . ALA A 1 100 ? 19.358 2.544 -5.852 1.00 93.00 100 ALA A O 1
ATOM 822 N N . LEU A 1 101 ? 18.717 4.636 -6.415 1.00 91.88 101 LEU A N 1
ATOM 823 C CA . LEU A 1 101 ? 17.677 4.758 -5.394 1.00 91.88 101 LEU A CA 1
ATOM 824 C C . LEU A 1 101 ? 16.498 3.817 -5.674 1.00 91.88 101 LEU A C 1
ATOM 826 O O . LEU A 1 101 ? 16.163 2.998 -4.819 1.00 91.88 101 LEU A O 1
ATOM 830 N N . ALA A 1 102 ? 15.951 3.848 -6.890 1.00 91.44 102 ALA A N 1
ATOM 831 C CA . ALA A 1 102 ? 14.849 2.986 -7.308 1.00 91.44 102 ALA A CA 1
ATOM 832 C C . ALA A 1 102 ? 15.207 1.501 -7.157 1.00 91.44 102 ALA A C 1
ATOM 834 O O . ALA A 1 102 ? 14.413 0.708 -6.653 1.00 91.44 102 ALA A O 1
ATOM 835 N N . LYS A 1 103 ? 16.438 1.115 -7.519 1.00 92.81 103 LYS A N 1
ATOM 836 C CA . LYS A 1 103 ? 16.930 -0.254 -7.333 1.00 92.81 103 LYS A CA 1
ATOM 837 C C . LYS A 1 103 ? 16.982 -0.649 -5.857 1.00 92.81 103 LYS A C 1
ATOM 839 O O . LYS A 1 103 ? 16.635 -1.780 -5.519 1.00 92.81 103 LYS A O 1
ATOM 844 N N . LYS A 1 104 ? 17.418 0.255 -4.974 1.00 94.44 104 LYS A N 1
ATOM 845 C CA . LYS A 1 104 ? 17.446 0.008 -3.527 1.00 94.44 104 LYS A CA 1
ATOM 846 C C . LYS A 1 104 ? 16.035 -0.209 -2.978 1.00 94.44 104 LYS A C 1
ATOM 848 O O . LYS A 1 104 ? 15.826 -1.194 -2.275 1.00 94.44 104 LYS A O 1
ATOM 853 N N . GLU A 1 105 ? 15.088 0.653 -3.335 1.00 92.50 105 GLU A N 1
ATOM 854 C CA . GLU A 1 105 ? 13.690 0.541 -2.900 1.00 92.50 105 GLU A CA 1
ATOM 855 C C . GLU A 1 105 ? 13.031 -0.737 -3.430 1.00 92.50 105 GLU A C 1
ATOM 857 O O . GLU A 1 105 ? 12.435 -1.488 -2.660 1.00 92.50 105 GLU A O 1
ATOM 862 N N . CYS A 1 106 ? 13.224 -1.066 -4.712 1.00 93.19 106 CYS A N 1
ATOM 863 C CA . CYS A 1 106 ? 12.718 -2.313 -5.291 1.00 93.19 106 CYS A CA 1
ATOM 864 C C . CYS A 1 106 ? 13.252 -3.545 -4.548 1.00 93.19 106 CYS A C 1
ATOM 866 O O . CYS A 1 106 ? 12.493 -4.466 -4.261 1.00 93.19 106 CYS A O 1
ATOM 868 N N . ASN A 1 107 ? 14.539 -3.561 -4.188 1.00 94.31 107 ASN A N 1
ATOM 869 C CA . ASN A 1 107 ? 15.112 -4.664 -3.415 1.00 94.31 107 ASN A CA 1
ATOM 870 C C . ASN A 1 107 ? 14.498 -4.772 -2.012 1.00 94.31 107 ASN A C 1
ATOM 872 O O . ASN A 1 107 ? 14.282 -5.881 -1.529 1.00 94.31 107 ASN A O 1
ATOM 876 N N . GLN A 1 108 ? 14.205 -3.647 -1.353 1.00 92.00 108 GLN A N 1
ATOM 877 C CA . GLN A 1 108 ? 13.529 -3.654 -0.051 1.00 92.00 108 GLN A CA 1
ATOM 878 C C . GLN A 1 108 ? 12.116 -4.236 -0.168 1.00 92.00 108 GLN A C 1
ATOM 880 O O . GLN A 1 108 ? 11.773 -5.146 0.583 1.00 92.00 108 GLN A O 1
ATOM 885 N N . LEU A 1 109 ? 11.337 -3.789 -1.157 1.00 90.69 109 LEU A N 1
ATOM 886 C CA . LEU A 1 109 ? 9.989 -4.306 -1.415 1.00 90.69 109 LEU A CA 1
ATOM 887 C C . LEU A 1 109 ? 9.997 -5.801 -1.770 1.00 90.69 109 LEU A C 1
ATOM 889 O O . LEU A 1 109 ? 9.122 -6.545 -1.325 1.00 90.69 109 LEU A O 1
ATOM 893 N N . LEU A 1 110 ? 10.996 -6.252 -2.536 1.00 92.12 110 LEU A N 1
ATOM 894 C CA . LEU A 1 110 ? 11.177 -7.663 -2.879 1.00 92.12 110 LEU A CA 1
ATOM 895 C C . LEU A 1 110 ? 11.484 -8.503 -1.632 1.00 92.12 110 LEU A C 1
ATOM 897 O O . LEU A 1 110 ? 10.870 -9.547 -1.432 1.00 92.12 110 LEU A O 1
ATOM 901 N N . ASN A 1 111 ? 12.380 -8.030 -0.760 1.00 90.12 111 ASN A N 1
ATOM 902 C CA . ASN A 1 111 ? 12.709 -8.708 0.498 1.00 90.12 111 ASN A CA 1
ATOM 903 C C . ASN A 1 111 ? 11.509 -8.783 1.455 1.00 90.12 111 ASN A C 1
ATOM 905 O O . ASN A 1 111 ? 11.366 -9.762 2.184 1.00 90.12 111 ASN A O 1
ATOM 909 N N . GLN A 1 112 ? 10.638 -7.771 1.439 1.00 84.44 112 GLN A N 1
ATOM 910 C CA . GLN A 1 112 ? 9.381 -7.756 2.196 1.00 84.44 112 GLN A CA 1
ATOM 911 C C . GLN A 1 112 ? 8.286 -8.638 1.558 1.00 84.44 112 GLN A C 1
ATOM 913 O O . GLN A 1 112 ? 7.253 -8.883 2.181 1.00 84.44 112 GLN A O 1
ATOM 918 N N . GLY A 1 113 ? 8.488 -9.129 0.329 1.00 86.25 113 GLY A N 1
ATOM 919 C CA . GLY A 1 113 ? 7.503 -9.923 -0.408 1.00 86.25 113 GLY A CA 1
ATOM 920 C C . GLY A 1 113 ? 6.297 -9.115 -0.898 1.00 86.25 113 GLY A C 1
ATOM 921 O O . GLY A 1 113 ? 5.226 -9.683 -1.099 1.00 86.25 113 GLY A O 1
ATOM 922 N N . LEU A 1 114 ? 6.450 -7.796 -1.054 1.00 85.38 114 LEU A N 1
ATOM 923 C CA . LEU A 1 114 ? 5.404 -6.896 -1.555 1.00 85.38 114 LEU A CA 1
ATOM 924 C C . LEU A 1 114 ? 5.347 -6.838 -3.084 1.00 85.38 114 LEU A C 1
ATOM 926 O O . LEU A 1 114 ? 4.306 -6.505 -3.648 1.00 85.38 114 LEU A O 1
ATOM 930 N N . ILE A 1 115 ? 6.462 -7.146 -3.747 1.00 91.00 115 ILE A N 1
ATOM 931 C CA . ILE A 1 115 ? 6.560 -7.242 -5.204 1.00 91.00 115 ILE A CA 1
ATOM 932 C C . ILE A 1 115 ? 7.252 -8.542 -5.597 1.00 91.00 115 ILE A C 1
ATOM 934 O O . ILE A 1 115 ? 8.009 -9.117 -4.816 1.00 91.00 115 ILE A O 1
ATOM 938 N N . GLU A 1 116 ? 7.036 -8.969 -6.837 1.00 92.00 116 GLU A N 1
ATOM 939 C CA . GLU A 1 116 ? 7.695 -10.131 -7.423 1.00 92.00 116 GLU A CA 1
ATOM 940 C C . GLU A 1 116 ? 8.092 -9.859 -8.882 1.00 92.00 116 GLU A C 1
ATOM 942 O O . GLU A 1 116 ? 7.451 -9.050 -9.562 1.00 92.00 116 GLU A O 1
ATOM 947 N N . PRO A 1 117 ? 9.145 -10.516 -9.396 1.00 92.69 117 PRO A N 1
ATOM 948 C CA . PRO A 1 117 ? 9.463 -10.465 -10.815 1.00 92.69 117 PRO A CA 1
ATOM 949 C C . PRO A 1 117 ? 8.311 -11.038 -11.644 1.00 92.69 117 PRO A C 1
ATOM 951 O O . PRO A 1 117 ? 7.820 -12.132 -11.372 1.00 92.69 117 PRO A O 1
ATOM 954 N N . THR A 1 118 ? 7.924 -10.334 -12.705 1.00 89.88 118 THR A N 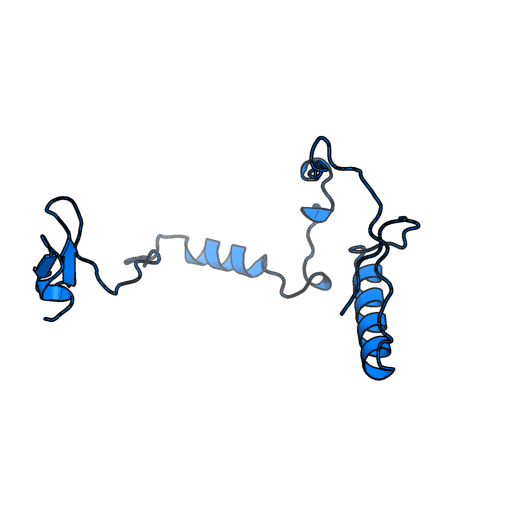1
ATOM 955 C CA . THR A 1 118 ? 6.846 -10.757 -13.603 1.00 89.88 118 THR A CA 1
ATOM 956 C C . THR A 1 118 ? 7.295 -10.743 -15.060 1.00 89.88 118 THR A C 1
ATOM 958 O O . THR A 1 118 ? 8.227 -10.035 -15.436 1.00 89.88 118 THR A O 1
ATOM 961 N N . LYS A 1 119 ? 6.615 -11.539 -15.889 1.00 88.38 119 LYS A N 1
ATOM 962 C CA . LYS A 1 119 ? 6.728 -11.528 -17.358 1.00 88.38 119 LYS A CA 1
ATOM 963 C C . LYS A 1 119 ? 5.492 -10.894 -18.004 1.00 88.38 119 LYS A C 1
ATOM 965 O O . LYS A 1 119 ? 5.128 -11.250 -19.118 1.00 88.38 119 LYS A O 1
ATOM 970 N N . SER A 1 120 ? 4.794 -10.036 -17.261 1.00 83.75 120 SER A N 1
ATOM 971 C CA . SER A 1 120 ? 3.614 -9.332 -17.752 1.00 83.75 120 SER A CA 1
ATOM 972 C C . SER A 1 120 ? 3.949 -8.520 -19.003 1.00 83.75 120 SER A C 1
ATOM 974 O O . SER A 1 120 ? 4.955 -7.818 -19.043 1.00 83.75 120 SER A O 1
ATOM 976 N N . GLU A 1 121 ? 3.066 -8.567 -19.998 1.00 83.69 121 GLU A N 1
ATOM 977 C CA . GLU A 1 121 ? 3.145 -7.694 -21.176 1.00 83.69 121 GLU A CA 1
ATOM 978 C C . GLU A 1 121 ? 2.778 -6.235 -20.851 1.00 83.69 121 GLU A C 1
ATOM 980 O O . GLU A 1 121 ? 2.942 -5.353 -21.694 1.00 83.69 121 GLU A O 1
ATOM 985 N N . TRP A 1 122 ? 2.274 -5.985 -19.638 1.00 81.31 122 TRP A N 1
ATOM 986 C CA . TRP A 1 122 ? 1.927 -4.663 -19.131 1.00 81.31 122 TRP A CA 1
ATOM 987 C C . TRP A 1 122 ? 3.139 -3.993 -18.499 1.00 81.31 122 TRP A C 1
ATOM 989 O O . TRP A 1 122 ? 3.713 -4.514 -17.542 1.00 81.31 122 TRP A O 1
ATOM 999 N N . ALA A 1 123 ? 3.468 -2.801 -18.989 1.00 82.44 123 ALA A N 1
ATOM 1000 C CA . ALA A 1 123 ? 4.516 -1.962 -18.436 1.00 82.44 123 ALA A CA 1
ATOM 1001 C C . ALA A 1 123 ? 4.028 -0.514 -18.318 1.00 82.44 123 ALA A C 1
ATOM 1003 O O . ALA A 1 123 ? 3.628 0.117 -19.300 1.00 82.44 123 ALA A O 1
ATOM 1004 N N . CYS A 1 124 ? 4.101 0.023 -17.103 1.00 79.00 124 CYS A N 1
ATOM 1005 C CA . CYS A 1 124 ? 3.876 1.435 -16.827 1.00 79.00 124 CYS A CA 1
ATOM 1006 C C . CYS A 1 124 ? 5.222 2.124 -16.616 1.00 79.00 124 CYS A C 1
ATOM 1008 O O . CYS A 1 124 ? 6.145 1.529 -16.060 1.00 79.00 124 CYS A O 1
ATOM 1010 N N . GLN A 1 125 ? 5.329 3.389 -17.019 1.00 74.19 125 GLN A N 1
ATOM 1011 C CA . GLN A 1 125 ? 6.502 4.191 -16.698 1.00 74.19 125 GLN A CA 1
ATOM 1012 C C . GLN A 1 125 ? 6.622 4.334 -15.174 1.00 74.19 125 GLN A C 1
ATOM 1014 O O . GLN A 1 125 ? 5.699 4.813 -14.517 1.00 74.19 125 GLN A O 1
ATOM 1019 N N . ALA A 1 126 ? 7.763 3.917 -14.630 1.00 67.31 126 ALA A N 1
ATOM 1020 C CA . ALA A 1 126 ? 8.170 4.251 -13.275 1.00 67.31 126 ALA A CA 1
ATOM 1021 C C . ALA A 1 126 ? 8.971 5.556 -13.335 1.00 67.31 126 ALA A C 1
ATOM 1023 O O . ALA A 1 126 ? 9.999 5.566 -14.008 1.00 67.31 126 ALA A O 1
ATOM 1024 N N . PHE A 1 127 ? 8.452 6.597 -12.672 1.00 58.09 127 PHE A N 1
ATOM 1025 C CA . PHE A 1 127 ? 9.019 7.945 -12.496 1.00 58.09 127 PHE A CA 1
ATOM 1026 C C . PHE A 1 127 ? 9.646 8.555 -13.762 1.00 58.09 127 PHE A C 1
ATOM 1028 O O . PHE A 1 127 ? 10.847 8.347 -14.026 1.00 58.09 127 PHE A O 1
#

Organism: NCBI:txid97028

Solvent-accessible surface area (backbone atoms only — not comparable to full-atom values): 8576 Å² total; per-residue (Å²): 132,57,70,73,80,71,43,84,61,63,45,86,47,101,71,30,51,23,57,52,92,90,45,72,51,51,51,94,71,77,80,70,83,73,70,92,64,80,58,91,62,46,68,60,53,52,54,54,52,56,73,69,60,51,94,46,76,89,63,52,85,60,99,77,47,70,94,75,42,68,89,74,60,76,82,82,77,72,69,85,92,56,84,85,69,64,52,68,52,79,68,76,87,70,53,76,68,56,45,55,50,54,52,52,52,53,51,52,38,40,76,71,65,77,50,77,94,77,89,65,73,61,39,75,68,77,131

pLDDT: mean 78.89, std 10.1, range [53.5, 94.44]

Secondary structure (DSSP, 8-state):
--HHHHSTTEEEETTEEEESTTSPPB-S-------SSPPTTHHHHHHHHHHT--SSTTT---SS-GGG-GGGPPP-PPPTTS-----BPPPPPPPHHHHHHHHHHHHHHHHTTS------S-BPPP-

Foldseek 3Di:
DDPVVVDPQWDQDPQAIDRDPPDDHDHPDPPPPDDPDQDPCNVVVVVVVVVCDDPDLVRRDDPDDPVPDPVPDDDDDDPPPDDPPADDDDEDDDDPVVVVVVVVVVVVCVVSVVDDDDPDSHDDYDD

Nearest PDB structures (foldseek):
  6b1s-assembly1_A  TM=8.854E-01  e=3.785E-01  Moloney murine leukemia virus
  4mh8-assembly1_A  TM=8.845E-01  e=4.052E-01  Moloney murine leukemia virus isolate Shinnick